Protein AF-A0A1B1MA87-F1 (afdb_monomer)

Organism: Streptomyces lincolnensis (NCBI:txid1915)

Radius of gyration: 14.11 Å; Cα contacts (8 Å, |Δi|>4): 115; chains: 1; bounding box: 33×32×35 Å

Mean predicted aligned error: 6.09 Å

Structure (mmCIF, N/CA/C/O backbone):
data_AF-A0A1B1MA87-F1
#
_entry.id   AF-A0A1B1MA87-F1
#
loop_
_atom_site.group_PDB
_atom_site.id
_atom_site.type_symbol
_atom_site.label_atom_id
_atom_site.label_alt_id
_atom_site.label_comp_id
_atom_site.label_asym_id
_atom_site.label_entity_id
_atom_site.label_seq_id
_atom_site.pdbx_PDB_ins_code
_atom_site.Cartn_x
_atom_site.Cartn_y
_atom_site.Cartn_z
_atom_site.occupancy
_atom_site.B_iso_or_equiv
_atom_site.auth_seq_id
_atom_site.auth_comp_id
_atom_site.auth_asym_id
_atom_site.auth_atom_id
_atom_site.pdbx_P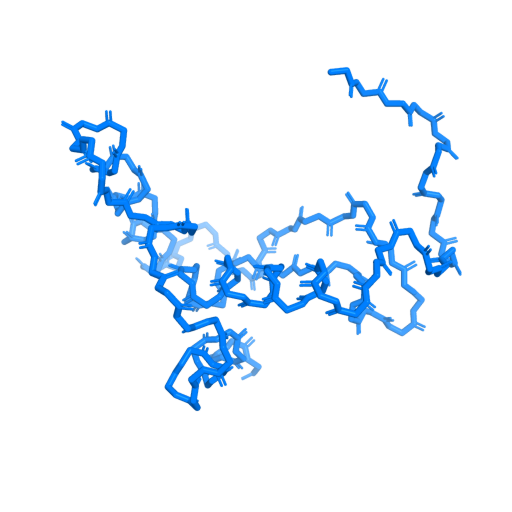DB_model_num
ATOM 1 N N . MET A 1 1 ? -0.683 16.343 -5.376 1.00 48.69 1 MET A N 1
ATOM 2 C CA . MET A 1 1 ? -0.306 16.598 -6.785 1.00 48.69 1 MET A CA 1
ATOM 3 C C . MET A 1 1 ? -0.342 15.272 -7.526 1.00 48.69 1 MET A C 1
ATOM 5 O O . MET A 1 1 ? 0.422 14.386 -7.173 1.00 48.69 1 MET A O 1
ATOM 9 N N . ILE A 1 2 ? -1.235 15.109 -8.500 1.00 60.09 2 ILE A N 1
ATOM 10 C CA . ILE A 1 2 ? -1.187 13.978 -9.439 1.00 60.09 2 ILE A CA 1
ATOM 11 C C . ILE A 1 2 ? -0.305 14.429 -10.606 1.00 60.09 2 ILE A C 1
ATOM 13 O O . ILE A 1 2 ? -0.476 15.546 -11.087 1.00 60.09 2 ILE A O 1
ATOM 17 N N . ARG A 1 3 ? 0.661 13.603 -11.021 1.00 72.25 3 ARG A N 1
ATOM 18 C CA . ARG A 1 3 ? 1.536 13.869 -12.173 1.00 72.25 3 ARG A CA 1
ATOM 19 C C . ARG A 1 3 ? 1.207 12.879 -13.297 1.00 72.25 3 ARG A C 1
ATOM 21 O O . ARG A 1 3 ? 1.752 11.771 -13.295 1.00 72.25 3 ARG A O 1
ATOM 28 N N . PRO A 1 4 ? 0.278 13.220 -14.210 1.00 70.12 4 PRO A N 1
ATOM 29 C CA . PRO A 1 4 ? -0.084 12.340 -15.314 1.00 70.12 4 PRO A CA 1
ATOM 30 C C . PRO A 1 4 ? 1.155 11.950 -16.125 1.00 70.12 4 PRO A C 1
ATOM 32 O O . PRO A 1 4 ? 1.985 12.795 -16.444 1.00 70.12 4 PRO A O 1
ATOM 35 N N . GLY A 1 5 ? 1.305 10.659 -16.420 1.00 74.81 5 GLY A N 1
ATOM 36 C CA . GLY A 1 5 ? 2.414 10.146 -17.228 1.00 74.81 5 GLY A CA 1
ATOM 37 C C . GLY A 1 5 ? 3.768 10.016 -16.519 1.00 74.81 5 GLY A C 1
ATOM 38 O O . GLY A 1 5 ? 4.663 9.408 -17.092 1.00 74.81 5 GLY A O 1
ATOM 39 N N . SER A 1 6 ? 3.940 10.495 -15.280 1.00 78.94 6 SER A N 1
ATOM 40 C CA . SER A 1 6 ? 5.233 10.389 -14.572 1.00 78.94 6 SER A CA 1
ATOM 41 C C . SER A 1 6 ? 5.563 8.987 -14.047 1.00 78.94 6 SER A C 1
ATOM 43 O O . SER A 1 6 ? 6.699 8.743 -13.659 1.00 78.94 6 SER A O 1
ATOM 45 N N . TYR A 1 7 ? 4.598 8.064 -14.054 1.00 82.69 7 TYR A N 1
ATOM 46 C CA . TYR A 1 7 ? 4.785 6.677 -13.618 1.00 82.69 7 TYR A CA 1
ATOM 47 C C . TYR A 1 7 ? 4.070 5.727 -14.587 1.00 82.69 7 TYR A C 1
ATOM 49 O O . TYR A 1 7 ? 3.046 5.156 -14.226 1.00 82.69 7 TYR A O 1
ATOM 57 N N . PRO A 1 8 ? 4.501 5.610 -15.852 1.00 89.06 8 PRO A N 1
ATOM 58 C CA . PRO A 1 8 ? 3.785 4.798 -16.825 1.00 89.06 8 PRO A CA 1
ATOM 59 C C . PRO A 1 8 ? 3.955 3.296 -16.528 1.00 89.06 8 PRO A C 1
ATOM 61 O O . PRO A 1 8 ? 4.985 2.879 -15.990 1.00 89.06 8 PRO A O 1
ATOM 64 N N . PRO A 1 9 ? 2.991 2.446 -16.923 1.00 91.56 9 PRO A N 1
ATOM 65 C CA . PRO A 1 9 ? 3.157 1.002 -16.829 1.00 91.56 9 PRO A CA 1
ATOM 66 C C . PRO A 1 9 ? 4.399 0.521 -17.600 1.00 91.56 9 PRO A C 1
ATOM 68 O O . PRO A 1 9 ? 4.587 0.835 -18.777 1.00 91.56 9 PRO A O 1
ATOM 71 N N . GLY A 1 10 ? 5.209 -0.313 -16.963 1.00 92.44 10 GLY A N 1
ATOM 72 C CA . GLY A 1 10 ? 6.479 -0.848 -17.450 1.00 92.44 10 GLY A CA 1
ATOM 73 C C . GLY A 1 10 ? 7.710 -0.102 -16.930 1.00 92.44 10 GLY A C 1
ATOM 74 O O . GLY A 1 10 ? 8.801 -0.659 -17.007 1.00 92.44 10 GLY A O 1
ATOM 75 N N . ALA A 1 11 ? 7.553 1.108 -16.382 1.00 89.44 11 ALA A N 1
ATOM 76 C CA . ALA A 1 11 ? 8.660 1.823 -15.754 1.00 89.44 11 ALA A CA 1
ATOM 77 C C . ALA A 1 11 ? 9.071 1.157 -14.429 1.00 89.44 11 ALA A C 1
ATOM 79 O O . ALA A 1 11 ? 8.220 0.672 -13.678 1.00 89.44 11 ALA A O 1
ATOM 80 N N . ARG A 1 12 ? 10.381 1.151 -14.164 1.00 90.06 12 ARG A N 1
ATOM 81 C CA . ARG A 1 12 ? 10.999 0.695 -12.914 1.00 90.06 12 ARG A CA 1
ATOM 82 C C . ARG A 1 12 ? 11.947 1.755 -12.365 1.00 90.06 12 ARG A C 1
ATOM 84 O O . ARG A 1 12 ? 12.445 2.582 -13.129 1.00 90.06 12 ARG A O 1
ATOM 91 N N . GLY A 1 13 ? 12.263 1.655 -11.079 1.00 90.81 13 GLY A N 1
ATOM 92 C CA . GLY A 1 13 ? 13.298 2.474 -10.445 1.00 90.81 13 GLY A CA 1
ATOM 93 C C . GLY A 1 13 ? 12.807 3.854 -10.015 1.00 90.81 13 GLY A C 1
ATOM 94 O O . GLY A 1 13 ? 13.618 4.754 -9.815 1.00 90.81 13 GLY A O 1
ATOM 95 N N . ALA A 1 14 ? 11.491 4.033 -9.855 1.00 90.31 14 ALA A N 1
ATOM 96 C CA . ALA A 1 14 ? 10.929 5.233 -9.243 1.00 90.31 14 ALA A CA 1
ATOM 97 C C . ALA A 1 14 ? 11.193 5.302 -7.728 1.00 90.31 14 ALA A C 1
ATOM 99 O O . ALA A 1 14 ? 11.065 6.375 -7.136 1.00 90.31 14 ALA A O 1
ATOM 100 N N . PHE A 1 15 ? 11.558 4.174 -7.112 1.00 92.12 15 PHE A N 1
ATOM 101 C CA . PHE A 1 15 ? 11.855 4.053 -5.690 1.00 92.12 15 PHE A CA 1
ATOM 102 C C . PHE A 1 15 ? 13.252 3.470 -5.465 1.00 92.12 15 PHE A C 1
ATOM 104 O O . PHE A 1 15 ? 13.708 2.592 -6.193 1.00 92.12 15 PHE A O 1
ATOM 111 N N . THR A 1 16 ? 13.934 3.945 -4.425 1.00 94.38 16 THR A N 1
ATOM 112 C CA . T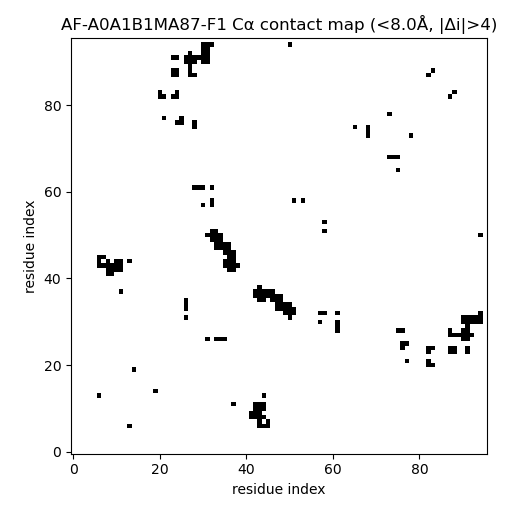HR A 1 16 ? 15.150 3.301 -3.917 1.00 94.38 16 THR A CA 1
ATOM 113 C C . THR A 1 16 ? 14.802 2.015 -3.164 1.00 94.38 16 THR A C 1
ATOM 115 O O . THR A 1 16 ? 13.679 1.850 -2.688 1.00 94.38 16 THR A O 1
ATOM 118 N N . ALA A 1 17 ? 15.783 1.133 -2.947 1.00 91.56 17 ALA A N 1
ATOM 119 C CA . ALA A 1 17 ? 15.579 -0.088 -2.158 1.00 91.56 17 ALA A CA 1
ATOM 120 C C . ALA A 1 17 ? 15.018 0.192 -0.746 1.00 91.56 17 ALA A C 1
ATOM 122 O O . ALA A 1 17 ? 14.171 -0.546 -0.248 1.00 91.56 17 ALA A O 1
ATOM 123 N N . ALA A 1 18 ? 15.442 1.289 -0.107 1.00 89.44 18 ALA A N 1
ATOM 124 C CA . ALA A 1 18 ? 14.916 1.698 1.194 1.00 89.44 18 ALA A CA 1
ATOM 125 C C . ALA A 1 18 ? 13.446 2.149 1.112 1.00 89.44 18 ALA A C 1
ATOM 127 O O . ALA A 1 18 ? 12.644 1.808 1.978 1.00 89.44 18 ALA A O 1
ATOM 128 N N . GLN A 1 19 ? 13.068 2.875 0.057 1.00 92.56 19 GLN A N 1
ATOM 129 C CA . GLN A 1 19 ? 11.676 3.270 -0.171 1.00 92.56 19 GLN A CA 1
ATOM 130 C C . GLN A 1 19 ? 10.791 2.061 -0.488 1.00 92.56 19 GLN A C 1
ATOM 132 O O . GLN A 1 19 ? 9.666 1.987 0.002 1.00 92.56 19 GLN A O 1
ATOM 137 N N . GLU A 1 20 ? 11.300 1.075 -1.228 1.00 93.62 20 GLU A N 1
ATOM 138 C CA . GLU A 1 20 ? 10.585 -0.183 -1.437 1.00 93.62 20 GLU A CA 1
ATOM 139 C C . GLU A 1 20 ? 10.329 -0.920 -0.119 1.00 93.62 20 GLU A C 1
ATOM 141 O O . GLU A 1 20 ? 9.224 -1.421 0.083 1.00 93.62 20 GLU A O 1
ATOM 146 N N . LEU A 1 21 ? 11.293 -0.947 0.811 1.00 90.81 21 LEU A N 1
ATOM 147 C CA . LEU A 1 21 ? 11.082 -1.523 2.147 1.00 90.81 21 LEU A CA 1
ATOM 148 C C . LEU A 1 21 ? 9.955 -0.815 2.907 1.00 90.81 21 LEU A C 1
ATOM 150 O O . LEU A 1 21 ? 9.124 -1.484 3.519 1.00 90.81 21 LEU A O 1
ATOM 154 N N . VAL A 1 22 ? 9.877 0.515 2.821 1.00 90.50 22 VAL A N 1
ATOM 155 C CA . VAL A 1 22 ? 8.766 1.286 3.402 1.00 90.50 22 VAL A CA 1
ATOM 156 C C . VAL A 1 22 ? 7.436 0.918 2.739 1.00 90.50 22 VAL A C 1
ATOM 158 O O . VAL A 1 22 ? 6.448 0.700 3.436 1.00 90.50 22 VAL A O 1
ATOM 161 N N . ILE A 1 23 ? 7.400 0.764 1.411 1.00 93.12 23 ILE A N 1
ATOM 162 C CA . ILE A 1 23 ? 6.202 0.286 0.704 1.00 93.12 23 ILE A CA 1
ATOM 163 C C . ILE A 1 23 ? 5.792 -1.099 1.224 1.00 93.12 23 ILE A C 1
ATOM 165 O O . ILE A 1 23 ? 4.613 -1.322 1.495 1.00 93.12 23 ILE A O 1
ATOM 169 N N . ARG A 1 24 ? 6.738 -2.030 1.421 1.00 92.44 24 ARG A N 1
ATOM 170 C CA . ARG A 1 24 ? 6.431 -3.364 1.977 1.00 92.44 24 ARG A CA 1
ATOM 171 C C . ARG A 1 24 ? 5.840 -3.286 3.377 1.00 92.44 24 ARG A C 1
ATOM 173 O O . ARG A 1 24 ? 4.917 -4.042 3.676 1.00 92.44 24 ARG A O 1
ATOM 180 N N . ASP A 1 25 ? 6.357 -2.391 4.209 1.00 89.00 25 ASP A N 1
ATOM 181 C CA . ASP A 1 25 ? 5.857 -2.178 5.563 1.00 89.00 25 ASP A CA 1
ATOM 182 C C . ASP A 1 25 ? 4.422 -1.628 5.566 1.00 89.00 25 ASP A C 1
ATOM 184 O O . ASP A 1 25 ? 3.557 -2.172 6.251 1.00 89.00 25 ASP A O 1
ATOM 188 N N . ILE A 1 26 ? 4.130 -0.644 4.709 1.00 91.50 26 ILE A N 1
ATOM 189 C CA . ILE A 1 26 ? 2.767 -0.124 4.516 1.00 91.50 26 ILE A CA 1
ATOM 190 C C . ILE A 1 26 ? 1.826 -1.247 4.065 1.00 91.50 26 ILE A C 1
ATOM 192 O O . ILE A 1 26 ? 0.758 -1.444 4.644 1.00 91.50 26 ILE A O 1
ATOM 196 N N . LEU A 1 27 ? 2.223 -2.035 3.060 1.00 93.69 27 LEU A N 1
ATOM 197 C CA . LEU A 1 27 ? 1.406 -3.147 2.566 1.00 93.69 27 LEU A CA 1
ATOM 198 C C . LEU A 1 27 ? 1.153 -4.204 3.653 1.00 93.69 27 LEU A C 1
ATOM 200 O O . LEU A 1 27 ? 0.065 -4.783 3.695 1.00 93.69 27 LEU A O 1
ATOM 204 N N . ALA A 1 28 ? 2.105 -4.429 4.565 1.00 91.00 28 ALA A N 1
ATOM 205 C CA . ALA A 1 28 ? 1.929 -5.329 5.702 1.00 91.00 28 ALA A CA 1
ATOM 206 C C . ALA A 1 28 ? 0.793 -4.883 6.633 1.00 91.00 28 ALA A C 1
ATOM 208 O O . ALA A 1 28 ? 0.062 -5.722 7.166 1.00 91.00 28 ALA A O 1
ATOM 209 N N . ASP A 1 29 ? 0.590 -3.581 6.810 1.00 91.31 29 ASP A N 1
ATOM 210 C CA . ASP A 1 29 ? -0.511 -3.073 7.623 1.00 91.31 29 ASP A CA 1
ATOM 211 C C . ASP A 1 29 ? -1.891 -3.261 6.970 1.00 91.31 29 ASP A C 1
ATOM 213 O O . ASP A 1 29 ? -2.908 -3.282 7.674 1.00 91.31 29 ASP A O 1
ATOM 217 N N . THR A 1 30 ? -1.917 -3.474 5.650 1.00 94.12 30 THR A N 1
ATOM 218 C CA . THR A 1 30 ? -3.137 -3.712 4.862 1.00 94.12 30 THR A CA 1
ATOM 219 C C . THR A 1 30 ? -3.534 -5.183 4.748 1.00 94.12 30 THR A C 1
ATOM 221 O O . THR A 1 30 ? -4.532 -5.490 4.112 1.00 94.12 30 THR A O 1
ATOM 224 N N . GLU A 1 31 ? -2.790 -6.117 5.345 1.00 90.44 31 GLU A N 1
ATOM 225 C CA . GLU A 1 31 ? -3.183 -7.540 5.431 1.00 90.44 31 GLU A CA 1
ATOM 226 C C . GLU A 1 31 ? -3.492 -8.222 4.085 1.00 90.44 31 GLU A C 1
ATOM 228 O O . GLU A 1 31 ? -4.275 -9.172 4.018 1.00 90.44 31 GLU A O 1
ATOM 233 N N . GLY A 1 32 ? -2.877 -7.737 3.003 1.00 90.75 32 GLY A N 1
ATOM 234 C CA . GLY A 1 32 ? -3.117 -8.223 1.644 1.00 90.75 32 GLY A CA 1
ATOM 235 C C . GLY A 1 32 ? -4.375 -7.663 0.972 1.00 90.75 32 GLY A C 1
ATOM 236 O O . GLY A 1 32 ? -4.670 -8.060 -0.151 1.00 90.75 32 GLY A O 1
ATOM 237 N N . VAL A 1 33 ? -5.095 -6.735 1.613 1.00 96.69 33 VAL A N 1
ATOM 238 C CA . VAL A 1 33 ? -6.216 -5.991 1.013 1.00 96.69 33 VAL A CA 1
ATOM 239 C C . VAL A 1 33 ? -5.720 -5.057 -0.084 1.00 96.69 33 VAL A C 1
ATOM 241 O O . VAL A 1 33 ? -6.395 -4.908 -1.098 1.00 96.69 33 VAL A O 1
ATOM 244 N N . VAL A 1 34 ? -4.542 -4.450 0.086 1.00 96.69 34 VAL A N 1
ATOM 245 C CA . VAL A 1 34 ? -3.918 -3.587 -0.923 1.00 96.69 34 VAL A CA 1
ATOM 246 C C . VAL A 1 34 ? -2.745 -4.315 -1.570 1.00 96.69 34 VAL A C 1
ATOM 248 O O . VAL A 1 34 ? -1.939 -4.955 -0.896 1.00 96.69 34 VAL A O 1
ATOM 251 N N . ARG A 1 35 ? -2.623 -4.188 -2.893 1.00 96.00 35 ARG A N 1
ATOM 252 C CA . ARG A 1 35 ? -1.459 -4.629 -3.669 1.00 96.00 35 ARG A CA 1
ATOM 253 C C . ARG A 1 35 ? -0.802 -3.460 -4.380 1.00 96.00 35 ARG A C 1
ATOM 255 O O . ARG A 1 35 ? -1.487 -2.565 -4.875 1.00 96.00 35 ARG A O 1
ATOM 262 N N . TRP A 1 36 ? 0.521 -3.523 -4.475 1.00 96.88 36 TRP A N 1
ATOM 263 C CA . TRP A 1 36 ? 1.335 -2.587 -5.241 1.00 96.88 36 TRP A CA 1
ATOM 264 C C . TRP A 1 36 ? 1.647 -3.151 -6.628 1.00 96.88 36 TRP A C 1
ATOM 266 O O . TRP A 1 36 ? 2.099 -4.288 -6.760 1.00 96.88 36 TRP A O 1
ATOM 276 N N . GLY A 1 37 ? 1.415 -2.348 -7.666 1.00 95.69 37 GLY A N 1
ATOM 277 C CA . GLY A 1 37 ? 1.646 -2.732 -9.057 1.00 95.69 37 GLY A CA 1
ATOM 278 C C . GLY A 1 37 ? 3.122 -2.902 -9.419 1.00 95.69 37 GLY A C 1
ATOM 279 O O . GLY A 1 37 ? 3.418 -3.490 -10.454 1.00 95.69 37 GLY A O 1
ATOM 280 N N . GLY A 1 38 ? 4.066 -2.450 -8.587 1.00 94.75 38 GLY A N 1
ATOM 281 C CA . GLY A 1 38 ? 5.497 -2.730 -8.784 1.00 94.75 38 GLY A CA 1
ATOM 282 C C . GLY A 1 38 ? 5.843 -4.229 -8.781 1.00 94.75 38 GLY A C 1
ATOM 283 O O . GLY A 1 38 ? 6.832 -4.630 -9.395 1.00 94.75 38 GLY A O 1
ATOM 284 N N . ASP A 1 39 ? 4.987 -5.060 -8.169 1.00 94.56 39 ASP A N 1
ATOM 285 C CA . ASP A 1 39 ? 5.104 -6.527 -8.156 1.00 94.56 39 ASP A CA 1
ATOM 286 C C . ASP A 1 39 ? 4.502 -7.220 -9.384 1.00 94.56 39 ASP A C 1
ATOM 288 O O . ASP A 1 39 ? 4.627 -8.439 -9.532 1.00 94.56 39 ASP A O 1
ATOM 292 N N . ASP A 1 40 ? 3.795 -6.486 -10.242 1.00 94.25 40 ASP A N 1
ATOM 293 C CA . ASP A 1 40 ? 3.161 -7.077 -11.412 1.00 94.25 40 ASP A CA 1
ATOM 294 C C . ASP A 1 40 ? 4.208 -7.478 -12.460 1.00 94.25 40 ASP A C 1
ATOM 296 O O . ASP A 1 40 ? 5.288 -6.892 -12.574 1.00 94.25 40 ASP A O 1
ATOM 300 N N . ARG A 1 41 ? 3.854 -8.459 -13.302 1.00 93.50 41 ARG A N 1
ATOM 301 C CA . ARG A 1 41 ? 4.705 -8.913 -14.418 1.00 93.50 41 ARG A CA 1
ATOM 302 C C . ARG A 1 41 ? 5.135 -7.755 -15.324 1.00 93.50 41 ARG A C 1
ATOM 304 O O . ARG A 1 41 ? 6.277 -7.715 -15.770 1.00 93.50 41 ARG A O 1
ATOM 311 N N . ARG A 1 42 ? 4.212 -6.825 -15.588 1.00 94.88 42 ARG A N 1
ATOM 312 C CA . ARG A 1 42 ? 4.512 -5.501 -16.134 1.00 94.88 42 ARG A CA 1
ATOM 313 C C . ARG A 1 42 ? 4.371 -4.505 -14.979 1.00 94.88 42 ARG A C 1
ATOM 315 O O . ARG A 1 42 ? 3.233 -4.201 -14.630 1.00 94.88 42 ARG A O 1
ATOM 322 N N . PRO A 1 43 ? 5.479 -4.022 -14.397 1.00 94.75 43 PRO A N 1
ATOM 323 C CA . PRO A 1 43 ? 5.436 -3.174 -13.214 1.00 94.75 43 PRO A CA 1
ATOM 324 C C . PRO A 1 43 ? 4.622 -1.919 -13.451 1.00 94.75 43 PRO A C 1
ATOM 326 O O . PRO A 1 43 ? 4.715 -1.302 -14.507 1.00 94.75 43 PRO A O 1
ATOM 329 N N . TYR A 1 44 ? 3.863 -1.506 -12.454 1.00 94.12 44 TYR A N 1
ATOM 330 C CA . TYR A 1 44 ? 3.218 -0.207 -12.430 1.00 94.12 44 TYR A CA 1
ATOM 331 C C . TYR A 1 44 ? 3.446 0.395 -11.045 1.00 94.12 44 TYR A C 1
ATOM 333 O O . TYR A 1 44 ? 2.600 0.306 -10.161 1.00 94.12 44 TYR A O 1
ATOM 341 N N . GLU A 1 45 ? 4.629 0.980 -10.842 1.00 93.12 45 GLU A N 1
ATOM 342 C CA . GLU A 1 45 ? 5.095 1.435 -9.522 1.00 93.12 45 GLU A CA 1
ATOM 343 C C . GLU A 1 45 ? 4.225 2.559 -8.919 1.00 93.12 45 GLU A C 1
ATOM 345 O O . GLU A 1 45 ? 4.189 2.719 -7.703 1.00 93.12 45 GLU A O 1
ATOM 350 N N . GLY A 1 46 ? 3.457 3.289 -9.738 1.00 90.38 46 GLY A N 1
ATOM 351 C CA . GLY A 1 46 ? 2.462 4.269 -9.278 1.00 90.38 46 GLY A CA 1
ATOM 352 C C . GLY A 1 46 ? 1.081 3.694 -8.923 1.00 90.38 46 GLY A C 1
ATOM 353 O O . GLY A 1 46 ? 0.213 4.448 -8.491 1.00 90.38 46 GLY A O 1
ATOM 354 N N . LEU A 1 47 ? 0.843 2.392 -9.124 1.00 92.69 47 LEU A N 1
ATOM 355 C CA . LEU A 1 47 ? -0.460 1.757 -8.911 1.00 92.69 47 LEU A CA 1
ATOM 356 C C . LEU A 1 47 ? -0.543 1.089 -7.535 1.00 92.69 47 LEU A C 1
ATOM 358 O O . LEU A 1 47 ? 0.228 0.182 -7.221 1.00 92.69 47 LEU A O 1
ATOM 362 N N . PHE A 1 48 ? -1.570 1.455 -6.771 1.00 95.06 48 PHE A N 1
ATOM 363 C CA . PHE A 1 48 ? -2.044 0.714 -5.604 1.00 95.06 48 PHE A CA 1
ATOM 364 C C . PHE A 1 48 ? -3.507 0.353 -5.829 1.00 95.06 48 PHE A C 1
ATOM 366 O O . PHE A 1 48 ? -4.297 1.202 -6.242 1.00 95.06 48 PHE A O 1
ATOM 373 N N . ARG A 1 49 ? -3.872 -0.907 -5.595 1.00 95.06 49 ARG A N 1
ATOM 374 C CA . ARG A 1 49 ? -5.234 -1.399 -5.842 1.00 95.06 49 ARG A CA 1
ATOM 375 C C . ARG A 1 49 ? -5.720 -2.296 -4.722 1.00 95.06 49 ARG A C 1
ATOM 377 O O . ARG A 1 49 ? -4.913 -2.958 -4.069 1.00 95.06 49 ARG A O 1
ATOM 384 N N . LEU A 1 50 ? -7.037 -2.362 -4.562 1.00 96.56 50 LEU A N 1
ATOM 385 C CA . LEU A 1 50 ? -7.659 -3.407 -3.762 1.00 96.56 50 LEU A CA 1
ATOM 386 C C . LEU A 1 50 ? -7.461 -4.759 -4.455 1.00 96.56 50 LEU A C 1
ATOM 388 O O . LEU A 1 50 ? -7.584 -4.873 -5.674 1.00 96.56 50 LEU A O 1
ATOM 392 N N . ALA A 1 51 ? -7.113 -5.767 -3.669 1.00 95.88 51 ALA A N 1
ATOM 393 C CA . ALA A 1 51 ? -6.891 -7.138 -4.118 1.00 95.88 51 ALA A CA 1
ATOM 394 C C . ALA A 1 51 ? -7.980 -8.104 -3.650 1.00 95.88 51 ALA A C 1
ATOM 396 O O . ALA A 1 51 ? -7.884 -9.306 -3.882 1.00 95.88 51 ALA A O 1
ATOM 397 N N . VAL A 1 52 ? -9.000 -7.570 -2.987 1.00 95.94 52 VAL A N 1
ATOM 398 C CA . VAL A 1 52 ? -10.137 -8.304 -2.446 1.00 95.94 52 VAL A CA 1
ATOM 399 C C . VAL A 1 52 ? -11.430 -7.682 -2.961 1.00 95.94 52 VAL A C 1
ATOM 401 O O . VAL A 1 52 ? -11.453 -6.505 -3.330 1.00 95.94 52 VAL A O 1
ATOM 404 N N . GLY A 1 53 ? -12.494 -8.482 -3.001 1.00 94.62 53 GLY A N 1
ATOM 405 C CA . GLY A 1 53 ? -13.833 -7.998 -3.325 1.00 94.62 53 GLY A CA 1
ATOM 406 C C . GLY A 1 53 ? -14.421 -7.110 -2.218 1.00 94.62 53 GLY A C 1
ATOM 407 O O . GLY A 1 53 ? -13.882 -7.070 -1.109 1.00 94.62 53 GLY A O 1
ATOM 408 N N . PRO A 1 54 ? -15.533 -6.412 -2.501 1.00 94.06 54 PRO A N 1
ATOM 409 C CA . PRO A 1 54 ? -16.170 -5.498 -1.550 1.00 94.06 54 PRO A CA 1
ATOM 410 C C . PRO A 1 54 ? -16.668 -6.190 -0.270 1.00 94.06 54 PRO A C 1
ATOM 412 O O . PRO A 1 54 ? -16.664 -5.562 0.785 1.00 94.06 54 PRO A O 1
ATOM 415 N N . ASP A 1 55 ? -17.025 -7.476 -0.347 1.00 95.25 55 ASP A N 1
ATOM 416 C CA . ASP A 1 55 ? -17.556 -8.254 0.782 1.00 95.25 55 ASP A CA 1
ATOM 417 C C . ASP A 1 55 ? -16.472 -8.976 1.606 1.00 95.25 55 ASP A C 1
ATOM 419 O O . ASP A 1 55 ? -16.787 -9.710 2.544 1.00 95.25 55 ASP A O 1
ATOM 423 N N . ASP A 1 56 ? -15.182 -8.804 1.283 1.00 96.31 56 ASP A N 1
ATOM 424 C CA . ASP A 1 56 ? -14.108 -9.419 2.067 1.00 96.31 56 ASP A CA 1
ATOM 425 C C . ASP A 1 56 ? -14.016 -8.746 3.452 1.00 96.31 56 ASP A C 1
ATOM 427 O O . ASP A 1 56 ? -13.736 -7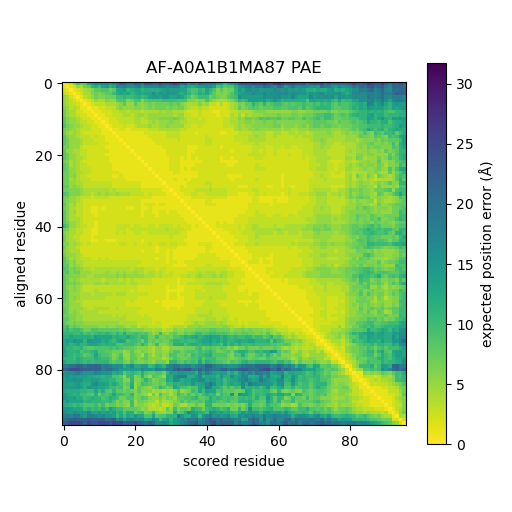.544 3.541 1.00 96.31 56 ASP A O 1
ATOM 431 N N . PRO A 1 57 ? -14.182 -9.490 4.560 1.00 94.38 57 PRO A N 1
ATOM 432 C CA . PRO A 1 57 ? -14.211 -8.910 5.903 1.00 94.38 57 PRO A CA 1
ATOM 433 C C . PRO A 1 57 ? -12.898 -8.209 6.286 1.00 94.38 57 PRO A C 1
ATOM 435 O O . PRO A 1 57 ? -12.890 -7.310 7.135 1.00 94.38 57 PRO A O 1
ATOM 438 N N . ARG A 1 58 ? -11.772 -8.563 5.646 1.00 95.50 58 ARG A N 1
ATOM 439 C CA . ARG A 1 58 ? -10.488 -7.884 5.866 1.00 95.50 58 ARG A CA 1
ATOM 440 C C . ARG A 1 58 ? -10.532 -6.431 5.414 1.00 95.50 58 ARG A C 1
ATOM 442 O O . ARG A 1 58 ? -9.869 -5.605 6.038 1.00 95.50 58 ARG A O 1
ATOM 449 N N . LEU A 1 59 ? -11.315 -6.098 4.385 1.00 96.31 59 LEU A N 1
ATOM 450 C CA . LEU A 1 59 ? -11.450 -4.726 3.894 1.00 96.31 59 LEU A CA 1
ATOM 451 C C . LEU A 1 59 ? -12.009 -3.807 4.987 1.00 96.31 59 LEU A C 1
ATOM 453 O O . LEU A 1 59 ? -11.425 -2.759 5.271 1.00 96.31 59 LEU A O 1
ATOM 457 N N . ALA A 1 60 ? -13.086 -4.229 5.657 1.00 95.31 60 ALA A N 1
ATOM 458 C CA . ALA A 1 60 ? -13.687 -3.477 6.757 1.00 95.31 60 ALA A CA 1
ATOM 459 C C . ALA A 1 60 ? -12.717 -3.316 7.942 1.00 95.31 60 ALA A C 1
ATOM 461 O O . ALA A 1 60 ? -12.564 -2.212 8.469 1.00 95.31 60 ALA A O 1
ATOM 462 N N . SER A 1 61 ? -12.017 -4.393 8.315 1.00 95.00 61 SER A N 1
ATOM 463 C CA . SER A 1 61 ? -11.027 -4.392 9.402 1.00 95.00 61 SER A CA 1
ATOM 464 C C . SER A 1 61 ? -9.854 -3.441 9.131 1.00 95.00 61 SER A C 1
ATOM 466 O O . SER A 1 61 ? -9.510 -2.604 9.970 1.00 95.00 61 SER A O 1
ATOM 468 N N . VAL A 1 62 ? -9.268 -3.509 7.931 1.00 95.56 62 VAL A N 1
ATOM 469 C CA . VAL A 1 62 ? -8.161 -2.632 7.518 1.00 95.56 62 VAL A CA 1
ATOM 470 C C . VAL A 1 62 ? -8.613 -1.175 7.471 1.00 95.56 62 VAL A C 1
ATOM 472 O O . VAL A 1 62 ? -7.916 -0.304 7.990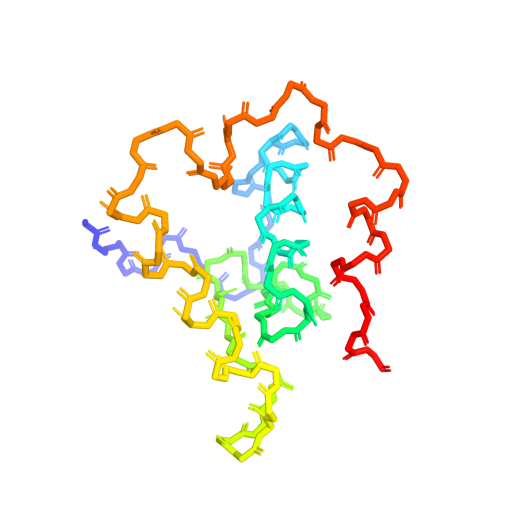 1.00 95.56 62 VAL A O 1
ATOM 475 N N . ALA A 1 63 ? -9.797 -0.900 6.921 1.00 94.81 63 ALA A N 1
ATOM 476 C CA . ALA A 1 63 ? -10.342 0.451 6.880 1.00 94.81 63 ALA A CA 1
ATOM 477 C C . ALA A 1 63 ? -10.583 1.022 8.290 1.00 94.81 63 ALA A C 1
ATOM 479 O O . ALA A 1 63 ? -10.257 2.181 8.546 1.00 94.81 63 ALA A O 1
ATOM 480 N N . ALA A 1 64 ? -11.115 0.215 9.215 1.00 94.62 64 ALA A N 1
ATOM 481 C CA . ALA A 1 64 ? -11.308 0.616 10.608 1.00 94.62 64 ALA A CA 1
ATOM 482 C C . ALA A 1 64 ? -9.975 0.920 11.307 1.00 94.62 64 ALA A C 1
ATOM 484 O O . ALA A 1 64 ? -9.855 1.948 11.969 1.00 94.62 64 ALA A O 1
ATOM 485 N N . ARG A 1 65 ? -8.948 0.084 11.098 1.00 92.50 65 ARG A N 1
ATOM 486 C CA . ARG A 1 65 ? -7.600 0.323 11.634 1.00 92.50 65 ARG A CA 1
ATOM 487 C C . ARG A 1 65 ? -7.015 1.649 11.154 1.00 92.50 65 ARG A C 1
ATOM 489 O O . ARG A 1 65 ? -6.517 2.412 11.973 1.00 92.50 65 ARG A O 1
ATOM 496 N N . ILE A 1 66 ? -7.057 1.908 9.846 1.00 91.12 66 ILE A N 1
ATOM 497 C CA . ILE A 1 66 ? -6.493 3.137 9.269 1.00 91.12 66 ILE A CA 1
ATOM 498 C C . ILE A 1 66 ? -7.225 4.368 9.819 1.00 91.12 66 ILE A C 1
ATOM 500 O O . ILE A 1 66 ? -6.576 5.346 10.178 1.00 91.12 66 ILE A O 1
ATOM 504 N N . ARG A 1 67 ? -8.558 4.312 9.959 1.00 91.75 67 ARG A N 1
ATOM 505 C CA . ARG A 1 67 ? -9.330 5.393 10.598 1.00 91.75 67 ARG A CA 1
ATOM 506 C C . ARG A 1 67 ? -8.902 5.635 12.047 1.00 91.75 67 ARG A C 1
ATOM 508 O O . ARG A 1 67 ? -8.643 6.778 12.400 1.00 91.75 67 ARG A O 1
ATOM 515 N N . ALA A 1 68 ? -8.726 4.579 12.840 1.00 91.00 68 ALA A N 1
ATOM 516 C CA . ALA A 1 68 ? -8.280 4.700 14.230 1.00 91.00 68 ALA A CA 1
ATOM 517 C C . ALA A 1 68 ? -6.889 5.355 14.372 1.00 91.00 68 ALA A C 1
ATOM 519 O O . ALA A 1 68 ? -6.608 6.008 15.375 1.00 91.00 68 ALA A O 1
ATOM 520 N N . TRP A 1 69 ? -6.007 5.218 13.375 1.00 90.06 69 TRP A N 1
ATOM 521 C CA . TRP A 1 69 ? -4.713 5.911 13.379 1.00 90.06 69 TRP A CA 1
ATOM 522 C C . TRP A 1 69 ? -4.840 7.423 13.198 1.00 90.06 69 TRP A C 1
ATOM 524 O O . TRP A 1 69 ? -4.083 8.160 13.821 1.00 90.06 69 TRP A O 1
ATOM 534 N N . ASN A 1 70 ? -5.812 7.895 12.411 1.00 82.62 70 ASN A N 1
ATOM 535 C CA . ASN A 1 70 ? -6.073 9.334 12.279 1.00 82.62 70 ASN A CA 1
ATOM 536 C C . ASN A 1 70 ? -6.517 9.958 13.611 1.00 82.62 70 ASN A C 1
ATOM 538 O O . ASN A 1 70 ? -6.287 11.139 13.848 1.00 82.62 70 ASN A O 1
ATOM 542 N N . GLU A 1 71 ? -7.138 9.158 14.476 1.00 86.69 71 GLU A N 1
ATOM 543 C CA . GLU A 1 71 ? -7.633 9.574 15.790 1.00 86.69 71 GLU A CA 1
ATOM 544 C C . GLU A 1 71 ? -6.565 9.442 16.891 1.00 86.69 71 GLU A C 1
ATOM 546 O O . GLU A 1 71 ? -6.721 10.007 17.971 1.00 86.69 71 GLU A O 1
ATOM 551 N N . THR A 1 72 ? -5.466 8.720 16.632 1.00 81.44 72 THR A N 1
ATOM 552 C CA . THR A 1 72 ? -4.419 8.429 17.624 1.00 81.44 72 THR A CA 1
ATOM 553 C C . THR A 1 72 ? -3.028 8.794 17.088 1.00 81.44 72 THR A C 1
ATOM 555 O O . THR A 1 72 ? -2.388 7.962 16.434 1.00 81.44 72 THR A O 1
ATOM 558 N N . PRO A 1 73 ? -2.507 9.999 17.395 1.00 79.38 73 PRO A N 1
ATOM 559 C CA . PRO A 1 73 ? -1.148 10.389 17.024 1.00 79.38 73 PRO A CA 1
ATOM 560 C C . PRO A 1 73 ? -0.109 9.352 17.474 1.00 79.38 73 PRO A C 1
ATOM 562 O O . PRO A 1 73 ? -0.188 8.809 18.575 1.00 79.38 73 PRO A O 1
ATOM 565 N N . GLY A 1 74 ? 0.879 9.065 16.622 1.00 79.88 74 GLY A N 1
ATOM 566 C CA . GLY A 1 74 ? 1.917 8.075 16.929 1.00 79.88 74 GLY A CA 1
ATOM 567 C C . GLY A 1 74 ? 1.466 6.618 16.784 1.00 79.88 74 GLY A C 1
ATOM 568 O O . GLY A 1 74 ? 2.025 5.735 17.430 1.00 79.88 74 GLY A O 1
ATOM 569 N N . ARG A 1 75 ? 0.468 6.329 15.940 1.00 81.62 75 ARG A N 1
ATOM 570 C CA . ARG A 1 75 ? 0.131 4.968 15.491 1.00 81.62 75 ARG A CA 1
ATOM 571 C C . ARG A 1 75 ? 0.131 4.886 13.964 1.00 81.62 75 ARG A C 1
ATOM 573 O O . ARG A 1 75 ? -0.191 5.853 13.288 1.00 81.62 75 ARG A O 1
ATOM 580 N N . GLY A 1 76 ? 0.470 3.709 13.440 1.00 79.81 76 GLY A N 1
ATOM 581 C CA . GLY A 1 76 ? 0.379 3.395 12.013 1.00 79.81 76 GLY A CA 1
ATOM 582 C C . GLY A 1 76 ? 1.715 3.220 11.302 1.00 79.81 76 GLY A C 1
ATOM 583 O O . GLY A 1 76 ? 2.770 3.110 11.932 1.00 79.81 76 GLY A O 1
ATOM 584 N N . SER A 1 77 ? 1.650 3.131 9.975 1.00 74.88 77 SER A N 1
ATOM 585 C CA . SER A 1 77 ? 2.828 2.952 9.126 1.00 74.88 77 SER A CA 1
ATOM 586 C C . SER A 1 77 ? 3.792 4.134 9.283 1.00 74.88 77 SER A C 1
ATOM 588 O O . SER A 1 77 ? 3.372 5.289 9.318 1.00 74.88 77 SER A O 1
ATOM 590 N N . GLY A 1 78 ? 5.090 3.844 9.398 1.00 74.00 78 GLY A N 1
ATOM 591 C CA . GLY A 1 78 ? 6.130 4.854 9.641 1.00 74.00 78 GLY A CA 1
ATOM 592 C C . GLY A 1 78 ? 6.384 5.203 11.114 1.00 74.00 78 GLY A C 1
ATOM 593 O O . GLY A 1 78 ? 7.334 5.922 11.397 1.00 74.00 78 GLY A O 1
ATOM 594 N N . VAL A 1 79 ? 5.592 4.675 12.058 1.00 77.50 79 VAL A N 1
ATOM 595 C CA . VAL A 1 79 ? 5.827 4.851 13.508 1.00 77.50 79 VAL A CA 1
ATOM 596 C C . VAL A 1 79 ? 6.825 3.829 14.068 1.00 77.50 79 VAL A C 1
ATOM 598 O O . VAL A 1 79 ? 7.475 4.081 15.080 1.00 77.50 79 VAL A O 1
ATOM 601 N N . LEU A 1 80 ? 6.954 2.657 13.441 1.00 64.25 80 LEU A N 1
ATOM 602 C CA . LEU A 1 80 ? 7.861 1.605 13.907 1.00 64.25 80 LEU A CA 1
ATOM 603 C C . LEU A 1 80 ? 9.293 1.796 13.402 1.00 64.25 80 LEU A C 1
ATOM 605 O O . LEU A 1 80 ? 9.513 2.269 12.292 1.00 64.25 80 LEU A O 1
ATOM 609 N N . VAL A 1 81 ? 10.255 1.347 14.215 1.00 66.12 81 VAL A N 1
ATOM 610 C CA . VAL A 1 81 ? 11.698 1.531 13.977 1.00 66.12 81 VAL A CA 1
ATOM 611 C C . VAL A 1 81 ? 12.286 0.497 13.000 1.00 66.12 81 VAL A C 1
ATOM 613 O O . VAL A 1 81 ? 13.249 0.811 12.310 1.00 66.12 81 VAL A O 1
ATOM 616 N N . ASP A 1 82 ? 11.709 -0.710 12.892 1.00 75.19 82 ASP A N 1
ATOM 617 C CA . ASP A 1 82 ? 12.222 -1.768 12.000 1.00 75.19 82 ASP A CA 1
ATOM 618 C C . ASP A 1 82 ? 11.153 -2.287 11.022 1.00 75.19 82 ASP A C 1
ATOM 620 O O . ASP A 1 82 ? 10.288 -3.096 11.376 1.00 75.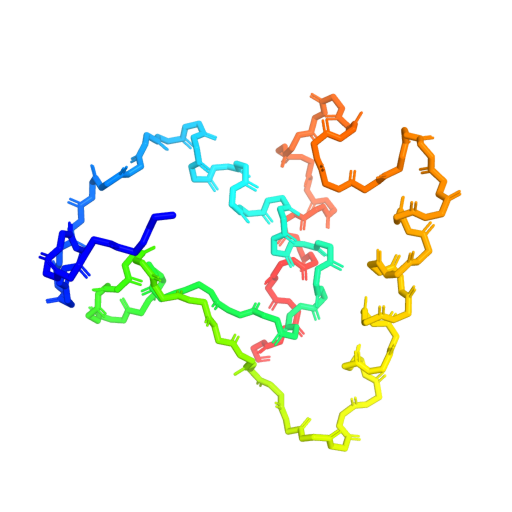19 82 ASP A O 1
ATOM 624 N N . THR A 1 83 ? 11.255 -1.828 9.774 1.00 69.94 83 THR A N 1
ATOM 625 C CA . THR A 1 83 ? 10.410 -2.197 8.625 1.00 69.94 83 THR A CA 1
ATOM 626 C C . THR A 1 83 ? 10.792 -3.546 8.002 1.00 69.94 83 THR A C 1
ATOM 628 O O . THR A 1 83 ? 10.035 -4.111 7.209 1.00 69.94 83 THR A O 1
ATOM 631 N N . ALA A 1 84 ? 11.953 -4.108 8.353 1.00 72.69 84 ALA A N 1
ATOM 632 C CA . ALA A 1 84 ? 12.472 -5.341 7.772 1.00 72.69 84 ALA A CA 1
ATOM 633 C C . ALA A 1 84 ? 12.047 -6.611 8.532 1.00 72.69 84 ALA A C 1
ATOM 635 O O . ALA A 1 84 ? 12.298 -7.713 8.029 1.00 72.69 84 ALA A O 1
ATOM 636 N N . GLN A 1 85 ? 11.372 -6.484 9.681 1.00 78.38 85 GLN A N 1
ATOM 637 C CA . GLN A 1 85 ? 10.965 -7.604 10.537 1.00 78.38 85 GLN A CA 1
ATOM 638 C C . GLN A 1 85 ? 10.263 -8.745 9.759 1.00 78.38 85 GLN A C 1
ATOM 640 O O . GLN A 1 85 ? 9.326 -8.502 8.989 1.00 78.38 85 GLN A O 1
ATOM 645 N N . PRO A 1 86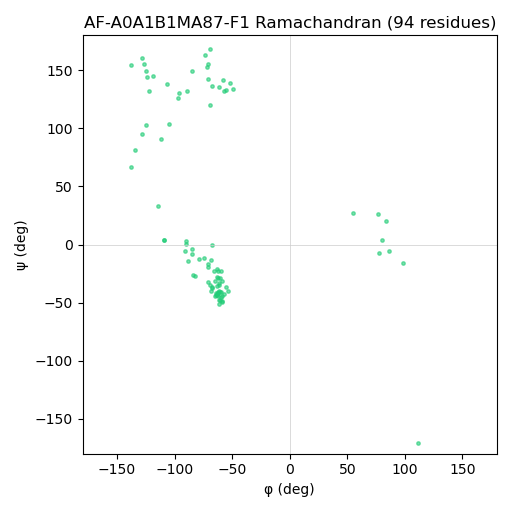 ? 10.620 -10.028 9.987 1.00 77.12 86 PRO A N 1
ATOM 646 C CA . PRO A 1 86 ? 10.033 -11.158 9.254 1.00 77.12 86 PRO A CA 1
ATOM 647 C C . PRO A 1 86 ? 8.505 -11.286 9.378 1.00 77.12 86 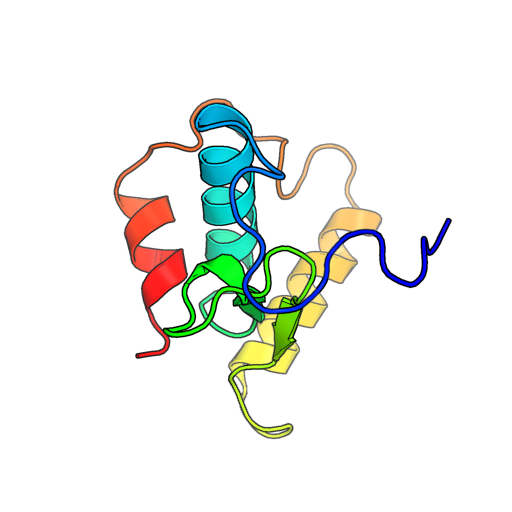PRO A C 1
ATOM 649 O O . PRO A 1 86 ? 7.831 -11.745 8.453 1.00 77.12 86 PRO A O 1
ATOM 652 N N . SER A 1 87 ? 7.934 -10.888 10.518 1.00 78.00 87 SER A N 1
ATOM 653 C CA . SER A 1 87 ? 6.482 -10.854 10.747 1.00 78.00 87 SER A CA 1
ATOM 654 C C . SER A 1 87 ? 5.770 -9.863 9.818 1.00 78.00 87 SER A C 1
ATOM 656 O O . SER A 1 87 ? 4.734 -10.216 9.249 1.00 78.00 87 SER A O 1
ATOM 658 N N . ARG A 1 88 ? 6.354 -8.675 9.597 1.00 76.50 88 ARG A N 1
ATOM 659 C CA . ARG A 1 88 ? 5.852 -7.641 8.677 1.00 76.50 88 ARG A CA 1
ATOM 660 C C . ARG A 1 88 ? 5.808 -8.163 7.243 1.00 76.50 88 ARG A C 1
ATOM 662 O O . ARG A 1 88 ? 4.749 -8.173 6.618 1.00 76.50 88 ARG A O 1
ATOM 669 N N . ARG A 1 89 ? 6.916 -8.738 6.763 1.00 75.12 89 ARG A N 1
ATOM 670 C CA . ARG A 1 89 ? 7.014 -9.297 5.400 1.00 75.12 89 ARG A CA 1
ATOM 671 C C . ARG A 1 89 ? 5.955 -10.364 5.116 1.00 75.12 89 ARG A C 1
ATOM 673 O O . ARG A 1 89 ? 5.333 -10.347 4.058 1.00 75.12 89 ARG A O 1
ATOM 680 N N . ARG A 1 90 ? 5.701 -11.268 6.072 1.00 78.94 90 ARG A N 1
ATOM 681 C CA . ARG A 1 90 ? 4.666 -12.313 5.936 1.00 78.94 90 ARG A CA 1
ATOM 682 C C . ARG A 1 90 ? 3.258 -11.739 5.810 1.00 78.94 90 ARG A C 1
ATOM 684 O O . ARG A 1 90 ? 2.433 -12.296 5.092 1.00 78.94 90 ARG A O 1
ATOM 691 N N . ARG A 1 91 ? 2.968 -10.640 6.503 1.00 77.94 91 ARG A N 1
ATOM 692 C CA . ARG A 1 91 ? 1.647 -10.003 6.476 1.00 77.94 91 ARG A CA 1
ATOM 693 C C . ARG A 1 91 ? 1.362 -9.318 5.138 1.00 77.94 91 ARG A C 1
ATOM 695 O O . ARG A 1 91 ? 0.225 -9.361 4.684 1.00 77.94 91 ARG A O 1
ATOM 702 N N . ALA A 1 92 ? 2.396 -8.795 4.477 1.00 72.25 92 ALA A N 1
ATOM 703 C CA . ALA A 1 92 ? 2.285 -8.183 3.152 1.00 72.25 92 ALA A CA 1
ATOM 704 C C . ALA A 1 92 ? 1.900 -9.179 2.037 1.00 72.25 92 ALA A C 1
ATOM 706 O O . ALA A 1 92 ? 1.363 -8.773 1.011 1.00 72.25 92 ALA A O 1
ATOM 707 N N . VAL A 1 93 ? 2.149 -10.483 2.221 1.00 72.25 93 VAL A N 1
ATOM 708 C CA . VAL A 1 93 ? 1.937 -11.519 1.187 1.00 72.25 93 VAL A CA 1
ATOM 709 C C . VAL A 1 93 ? 0.758 -12.461 1.462 1.00 72.25 93 VAL A C 1
ATOM 711 O O . VAL A 1 93 ? 0.522 -13.375 0.678 1.00 72.25 93 VAL A O 1
ATOM 714 N N . ARG A 1 94 ? -0.013 -12.244 2.538 1.00 63.88 94 ARG A N 1
ATOM 715 C CA . ARG A 1 94 ? -1.090 -13.149 3.006 1.00 63.88 94 ARG A CA 1
ATOM 716 C C . ARG A 1 94 ? -2.326 -13.265 2.095 1.00 63.88 94 ARG A C 1
ATOM 718 O O . ARG A 1 94 ? -3.249 -13.989 2.442 1.00 63.88 94 ARG A O 1
ATOM 725 N N . GLY A 1 95 ? -2.367 -12.563 0.965 1.00 53.25 95 GLY A N 1
ATOM 726 C CA . GLY A 1 95 ? -3.477 -12.584 0.003 1.00 53.25 95 GLY A CA 1
ATOM 727 C C . GLY A 1 95 ? -3.109 -13.179 -1.358 1.00 53.25 95 GLY A C 1
ATOM 728 O O . GLY A 1 95 ? -3.572 -12.661 -2.372 1.00 53.25 95 GLY A O 1
ATOM 729 N N . ARG A 1 96 ? -2.208 -14.168 -1.398 1.00 46.75 96 ARG A N 1
ATOM 730 C CA . ARG A 1 96 ? -1.969 -14.994 -2.592 1.00 46.75 96 ARG A CA 1
ATOM 731 C C . ARG A 1 96 ? -2.852 -16.229 -2.574 1.00 46.75 96 ARG A C 1
ATOM 733 O O . ARG A 1 96 ? -2.996 -16.799 -1.473 1.00 46.75 96 ARG A O 1
#

pLDDT: mean 86.1, std 11.27, range [46.75, 96.88]

Foldseek 3Di:
DDDPPPFDFQDDDPDDPVVVLLVLLQLLLLQQQKDAQCPPPGRRRPDIDGPDDPPDVSNVVSVVQVVVCVVPDLDDRPNDDDSPDPSSNCSSPNRD

Nearest PDB structures (foldseek):
  6nf8-assembly1_G  TM=2.679E-01  e=7.351E+00  Bos taurus

Sequence (96 aa):
MIRPGSYPPGARGAFTAAQELVIRDILADTEGVVRWGGDDRRPYEGLFRLAVGPDDPRLASVAARIRAWNETPGRGSGVLVDTAQPSRRRRAVRGR

Sec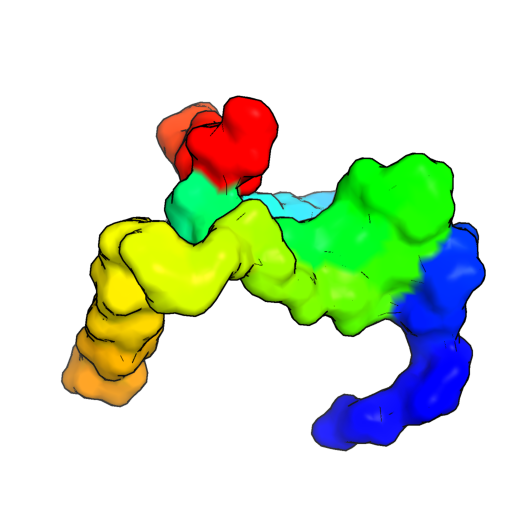ondary structure (DSSP, 8-state):
---TTSS-TT---SS-HHHHHHHHHHHHHTTTSEEEGGGSSS--TT-EEE-S-TT-HHHHHHHHHHHHHHHSTT-STT-SS-TT-HHHHHHHTTT-

Solvent-accessible surface area (backbone atoms only — not comparable to full-atom values): 5735 Å² tota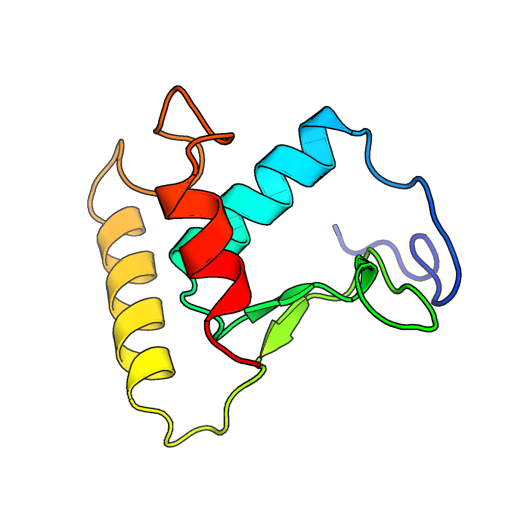l; per-residue (Å²): 136,88,65,88,79,77,56,45,78,61,50,78,79,92,56,53,75,68,54,47,40,51,51,45,34,44,30,19,71,35,58,20,36,44,43,60,27,56,78,40,97,65,19,18,66,71,41,74,42,74,67,60,63,93,84,40,69,61,52,60,53,38,52,51,53,57,52,53,28,78,76,34,87,89,50,59,80,87,64,67,93,70,60,78,43,72,72,40,57,54,31,36,58,65,63,116